Protein AF-A0A942P1L0-F1 (afdb_monomer_lite)

Structure (mmCIF, N/CA/C/O backbone):
data_AF-A0A942P1L0-F1
#
_entry.id   AF-A0A942P1L0-F1
#
loop_
_atom_site.group_PDB
_atom_site.id
_atom_site.type_symbol
_atom_site.label_atom_id
_atom_site.label_alt_id
_atom_site.label_comp_id
_atom_site.label_asym_id
_atom_site.label_entity_id
_atom_site.label_seq_id
_atom_site.pdbx_PDB_ins_code
_atom_site.Cartn_x
_atom_site.Cartn_y
_atom_site.Cartn_z
_atom_site.occupancy
_atom_site.B_iso_or_equiv
_atom_site.auth_seq_id
_atom_site.auth_comp_id
_atom_site.auth_asym_id
_atom_site.auth_atom_id
_atom_site.pdbx_PDB_model_num
ATOM 1 N N . MET A 1 1 ? -51.090 23.637 68.486 1.00 40.22 1 MET A N 1
ATOM 2 C CA . MET A 1 1 ? -50.080 24.366 67.685 1.00 40.22 1 MET A CA 1
ATOM 3 C C . MET A 1 1 ? -49.869 23.589 66.393 1.00 40.22 1 MET A C 1
ATOM 5 O O . MET A 1 1 ? -49.631 22.392 66.473 1.00 40.22 1 MET A O 1
ATOM 9 N N . LYS A 1 2 ? -50.109 24.206 65.228 1.00 31.27 2 LYS A N 1
ATOM 10 C CA . LYS A 1 2 ? -50.107 23.536 63.912 1.00 31.27 2 LYS A CA 1
ATOM 11 C C . LYS A 1 2 ? -48.664 23.345 63.426 1.00 31.27 2 LYS A C 1
ATOM 13 O O . LYS A 1 2 ? -47.913 24.315 63.435 1.00 31.27 2 LYS A O 1
ATOM 18 N N . GLN A 1 3 ? -48.291 22.132 63.017 1.00 37.34 3 GLN A N 1
ATOM 19 C CA . GLN A 1 3 ? -46.991 21.868 62.393 1.00 37.34 3 GLN A CA 1
ATOM 20 C C . GLN A 1 3 ? -47.065 22.117 60.881 1.00 37.34 3 GLN A C 1
ATOM 22 O O . GLN A 1 3 ? -48.020 21.707 60.223 1.00 37.34 3 GLN A O 1
ATOM 27 N N . PHE A 1 4 ? -46.065 22.829 60.363 1.00 43.12 4 PHE A N 1
ATOM 28 C CA . PHE A 1 4 ? -45.861 23.145 58.951 1.00 43.12 4 PHE A CA 1
ATOM 29 C C . PHE A 1 4 ? -44.856 22.140 58.373 1.00 43.12 4 PHE A C 1
ATOM 31 O O . PHE A 1 4 ? -43.755 22.017 58.907 1.00 43.12 4 PHE A O 1
ATOM 38 N N . TYR A 1 5 ? -45.207 21.443 57.290 1.00 41.75 5 TYR A N 1
ATOM 39 C CA . TYR A 1 5 ? -44.272 20.586 56.556 1.00 41.75 5 TYR A CA 1
ATOM 40 C C . TYR A 1 5 ? -43.760 21.330 55.321 1.00 41.75 5 TYR A C 1
ATOM 42 O O . TYR A 1 5 ? -44.531 21.692 54.434 1.00 41.75 5 TYR A O 1
ATOM 50 N N . LEU A 1 6 ? -42.450 21.575 55.288 1.00 38.50 6 LEU A N 1
ATOM 51 C CA . LEU A 1 6 ? -41.734 22.145 54.152 1.00 38.50 6 LEU A CA 1
ATOM 52 C C . LEU A 1 6 ? -41.435 21.014 53.153 1.00 38.50 6 LEU A C 1
ATOM 54 O O . LEU A 1 6 ? -40.631 20.130 53.444 1.00 38.50 6 LEU A O 1
ATOM 58 N N . ILE A 1 7 ? -42.090 21.013 51.991 1.00 49.09 7 ILE A N 1
ATOM 59 C CA . ILE A 1 7 ? -41.762 20.093 50.893 1.00 49.09 7 ILE A CA 1
ATOM 60 C C . ILE A 1 7 ? -40.514 20.644 50.197 1.00 49.09 7 ILE A C 1
ATOM 62 O O . ILE A 1 7 ? -40.591 21.600 49.431 1.00 49.09 7 ILE A O 1
ATOM 66 N N . SER A 1 8 ? -39.355 20.057 50.492 1.00 45.50 8 SER A N 1
ATOM 67 C CA . SER A 1 8 ? -38.124 20.288 49.735 1.00 45.50 8 SER A CA 1
ATOM 68 C C . SER A 1 8 ? -38.138 19.398 48.492 1.00 45.50 8 SER A C 1
ATOM 70 O O . SER A 1 8 ? -37.938 18.187 48.581 1.00 45.50 8 SER A O 1
ATOM 72 N N . THR A 1 9 ? -38.418 19.972 47.323 1.00 52.31 9 THR A N 1
ATOM 73 C CA . THR A 1 9 ? -38.175 19.314 46.033 1.00 52.31 9 THR A CA 1
ATOM 74 C C . THR A 1 9 ? -36.673 19.270 45.771 1.00 52.31 9 THR A C 1
ATOM 76 O O . THR A 1 9 ? -36.067 20.273 45.396 1.00 52.31 9 THR A O 1
ATOM 79 N N . LEU A 1 10 ? -36.074 18.094 45.959 1.00 44.69 10 LEU A N 1
ATOM 80 C CA . LEU A 1 10 ? -34.713 17.791 45.532 1.00 44.69 10 LEU A CA 1
ATOM 81 C C . LEU A 1 10 ? -34.699 17.636 44.003 1.00 44.69 10 LEU A C 1
ATOM 83 O O . LEU A 1 10 ? -35.054 16.586 43.471 1.00 44.69 10 LEU A O 1
ATOM 87 N N . LEU A 1 11 ? -34.310 18.695 43.290 1.00 45.91 11 LEU A N 1
ATOM 88 C CA . LEU A 1 11 ? -34.009 18.626 41.861 1.00 45.91 11 LEU A CA 1
ATOM 89 C C . LEU A 1 11 ? -32.681 17.865 41.696 1.00 45.91 11 LEU A C 1
ATOM 91 O O . LEU A 1 11 ? -31.604 18.436 41.869 1.00 45.91 11 LEU A O 1
ATOM 95 N N . LEU A 1 12 ? -32.740 16.564 41.398 1.00 46.31 12 LEU A N 1
ATOM 96 C CA . LEU A 1 12 ? -31.563 15.807 40.966 1.00 46.31 12 LEU A CA 1
ATOM 97 C C . LEU A 1 12 ? -31.193 16.259 39.545 1.00 46.31 12 LEU A C 1
ATOM 99 O O . LEU A 1 12 ? -31.671 15.721 38.549 1.00 46.31 12 LEU A O 1
ATOM 103 N N . LEU A 1 13 ? -30.334 17.274 39.452 1.00 48.81 13 LEU A N 1
ATOM 104 C CA . LEU A 1 13 ? -29.552 17.539 38.250 1.00 48.81 13 LEU A CA 1
ATOM 105 C C . LEU A 1 13 ? -28.570 16.374 38.083 1.00 48.81 13 LEU A C 1
ATOM 107 O O . LEU A 1 13 ? -27.487 16.375 38.666 1.00 48.81 13 LEU A O 1
ATOM 111 N N . PHE A 1 14 ? -28.946 15.368 37.290 1.00 52.72 14 PHE A N 1
ATOM 112 C CA . PHE A 1 14 ? -27.967 14.481 36.671 1.00 52.72 14 PHE A CA 1
ATOM 113 C C . PHE A 1 14 ? -27.109 15.353 35.753 1.00 52.72 14 PHE A C 1
ATOM 115 O O . PHE A 1 14 ? -27.464 15.620 34.606 1.00 52.72 14 PHE A O 1
ATOM 122 N N . GLN A 1 15 ? -25.988 15.851 36.272 1.00 49.12 15 GLN A N 1
ATOM 123 C CA . GLN A 1 15 ? -24.914 16.312 35.412 1.00 49.12 15 GLN A CA 1
ATOM 124 C C . GLN A 1 15 ? -24.443 15.078 34.652 1.00 49.12 15 GLN A C 1
ATOM 126 O O . GLN A 1 15 ? -23.802 14.192 35.216 1.00 49.12 15 GLN A O 1
ATOM 131 N N . ILE A 1 16 ? -24.823 14.988 33.380 1.00 57.50 16 ILE A N 1
ATOM 132 C CA . ILE A 1 16 ? -24.162 14.100 32.436 1.00 57.50 16 ILE A CA 1
ATOM 133 C C . ILE A 1 16 ? -22.743 14.653 32.341 1.00 57.50 16 ILE A C 1
ATOM 135 O O . ILE A 1 16 ? -22.468 15.566 31.567 1.00 57.50 16 ILE A O 1
ATOM 139 N N . ILE A 1 17 ? -21.854 14.165 33.205 1.00 59.00 17 ILE A N 1
ATOM 140 C CA . ILE A 1 17 ? -20.424 14.391 33.071 1.00 59.00 17 ILE A CA 1
ATOM 141 C C . ILE A 1 17 ? -20.045 13.594 31.828 1.00 59.00 17 ILE A C 1
ATOM 143 O O . ILE A 1 17 ? -19.749 12.401 31.895 1.00 59.00 17 ILE A O 1
ATOM 147 N N . SER A 1 18 ? -20.141 14.229 30.662 1.00 58.16 18 SER A N 1
ATOM 148 C CA . SER A 1 18 ? -19.504 13.722 29.462 1.00 58.16 18 SER A CA 1
ATOM 149 C C . SER A 1 18 ? -18.009 13.750 29.750 1.00 58.16 18 SER A C 1
ATOM 151 O O . SER A 1 18 ? -17.373 14.800 29.656 1.00 58.16 18 SER A O 1
ATOM 153 N N . ASN A 1 19 ? -17.454 12.614 30.172 1.00 59.56 19 ASN A N 1
ATOM 154 C CA . ASN A 1 19 ? -16.015 12.417 30.203 1.00 59.56 19 ASN A CA 1
ATOM 155 C C . ASN A 1 19 ? -15.537 12.442 28.750 1.00 59.56 19 ASN A C 1
ATOM 157 O O . ASN A 1 19 ? -15.466 11.409 28.087 1.00 59.56 19 ASN A O 1
ATOM 161 N N . ALA A 1 20 ? -15.270 13.640 28.233 1.00 62.22 20 ALA A N 1
ATOM 162 C CA . ALA A 1 20 ? -14.542 13.820 26.994 1.00 62.22 20 ALA A CA 1
ATOM 163 C C . ALA A 1 20 ? -13.103 13.369 27.263 1.00 62.22 20 ALA A C 1
ATOM 165 O O . ALA A 1 20 ? -12.250 14.151 27.673 1.00 62.22 20 ALA A O 1
ATOM 166 N N . GLN A 1 21 ? -12.860 12.067 27.125 1.00 68.00 21 GLN A N 1
ATOM 167 C CA . GLN A 1 21 ? -11.515 11.527 27.180 1.00 68.00 21 GLN A CA 1
ATOM 168 C C . GLN A 1 21 ? -10.763 12.041 25.952 1.00 68.00 21 GLN A C 1
ATOM 170 O O . GLN A 1 21 ? -11.223 11.872 24.821 1.00 68.00 21 GLN A O 1
ATOM 175 N N . SER A 1 22 ? -9.615 12.683 26.171 1.00 78.38 22 SER A N 1
ATOM 176 C CA . SER A 1 22 ? -8.741 13.087 25.074 1.00 78.38 22 SER A CA 1
ATOM 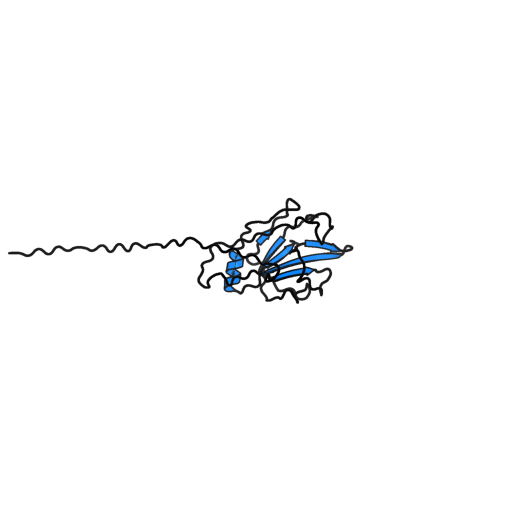177 C C . SER A 1 22 ? -8.380 11.861 24.228 1.00 78.38 22 SER A C 1
ATOM 179 O O . SER A 1 22 ? -8.055 10.813 24.798 1.00 78.38 22 SER A O 1
ATOM 181 N N . PRO A 1 23 ? -8.427 11.961 22.889 1.00 83.44 23 PRO A N 1
ATOM 182 C CA . PRO A 1 23 ? -8.077 10.842 22.032 1.00 83.44 23 PRO A CA 1
ATOM 183 C C . PRO A 1 23 ? -6.623 10.434 22.284 1.00 83.44 23 PRO A C 1
ATOM 185 O O . PRO A 1 23 ? -5.717 11.269 22.281 1.00 83.44 23 PRO A O 1
ATOM 188 N N . VAL A 1 24 ? -6.410 9.140 22.514 1.00 90.88 24 VAL A N 1
ATOM 189 C CA . VAL A 1 24 ? -5.070 8.558 22.601 1.00 90.88 24 VAL A CA 1
ATOM 190 C C . VAL A 1 24 ? -4.571 8.332 21.180 1.00 90.88 24 VAL A C 1
ATOM 192 O O . VAL A 1 24 ? -5.242 7.674 20.387 1.00 90.88 24 VAL A O 1
ATOM 195 N N . CYS A 1 25 ? -3.400 8.878 20.862 1.00 91.94 25 CYS A N 1
ATOM 196 C CA . CYS A 1 25 ? -2.724 8.632 19.595 1.00 91.94 25 CYS A CA 1
ATOM 197 C C . CYS A 1 25 ? -1.608 7.611 19.816 1.00 91.94 25 CYS A C 1
ATOM 199 O O . CYS A 1 25 ? -0.805 7.768 20.737 1.00 91.94 25 CYS A O 1
ATOM 201 N N . ILE A 1 26 ? -1.556 6.588 18.967 1.00 92.69 26 ILE A N 1
ATOM 202 C CA . ILE A 1 26 ? -0.424 5.666 18.896 1.00 92.69 26 ILE A CA 1
ATOM 203 C C . ILE A 1 26 ? 0.250 5.823 17.536 1.00 92.69 26 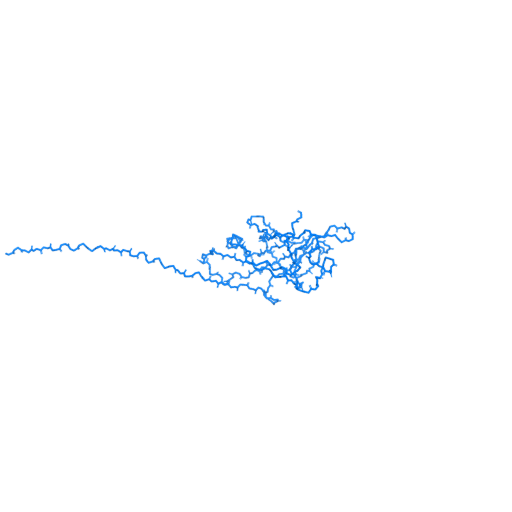ILE A C 1
ATOM 205 O O . ILE A 1 26 ? -0.425 5.999 16.522 1.00 92.69 26 ILE A O 1
ATOM 209 N N . THR A 1 27 ? 1.576 5.736 17.520 1.00 93.50 27 THR A N 1
ATOM 210 C CA . THR A 1 27 ? 2.355 5.696 16.282 1.00 93.50 27 THR A CA 1
ATOM 211 C C . THR A 1 27 ? 2.827 4.271 16.066 1.00 93.50 27 THR A C 1
ATOM 213 O O . THR A 1 27 ? 3.495 3.704 16.927 1.00 93.50 27 THR A O 1
ATOM 216 N N . LEU A 1 28 ? 2.475 3.706 14.915 1.00 92.19 28 LEU A N 1
ATOM 217 C CA . LEU A 1 28 ? 2.929 2.392 14.481 1.00 92.19 28 LEU A CA 1
ATOM 218 C C . LEU A 1 28 ? 3.941 2.590 13.358 1.00 92.19 28 LEU A C 1
ATOM 220 O O . LEU A 1 28 ? 3.619 3.189 12.334 1.00 92.19 28 LEU A O 1
ATOM 224 N N . GLN A 1 29 ? 5.152 2.088 13.558 1.00 88.94 29 GLN A N 1
ATOM 225 C CA . GLN A 1 29 ? 6.213 2.120 12.564 1.00 88.94 29 GLN A CA 1
ATOM 226 C C . GLN A 1 29 ? 6.797 0.710 12.466 1.00 88.94 29 GLN A C 1
ATOM 228 O O . GLN A 1 29 ? 7.499 0.300 13.389 1.00 88.94 29 GLN A O 1
ATOM 233 N N . PRO A 1 30 ? 6.479 -0.046 11.400 1.00 81.75 30 PRO A N 1
ATOM 234 C CA . PRO A 1 30 ? 7.171 -1.287 11.095 1.00 81.75 30 PRO A CA 1
ATOM 235 C C . PRO A 1 30 ? 8.671 -0.998 11.030 1.00 81.75 30 PRO A C 1
ATOM 237 O O . PRO A 1 30 ? 9.091 -0.049 10.366 1.00 81.75 30 PRO A O 1
ATOM 240 N N . ASP A 1 31 ? 9.464 -1.763 11.768 1.00 77.38 31 ASP A N 1
ATOM 241 C CA . ASP A 1 31 ? 10.916 -1.734 11.638 1.00 77.38 31 ASP A CA 1
ATOM 242 C C . ASP A 1 31 ? 11.376 -2.863 10.709 1.00 77.38 31 ASP A C 1
ATOM 244 O O . ASP A 1 31 ? 10.622 -3.788 10.419 1.00 77.38 31 ASP A O 1
ATOM 248 N N . GLY A 1 32 ? 12.623 -2.810 10.244 1.00 70.25 32 GLY A N 1
ATOM 249 C CA . GLY A 1 32 ? 13.156 -3.842 9.346 1.00 70.25 32 GLY A CA 1
ATOM 250 C C . GLY A 1 32 ? 13.346 -5.223 9.992 1.00 70.25 32 GLY A C 1
ATOM 251 O O . GLY A 1 32 ? 13.813 -6.132 9.318 1.00 70.25 32 GLY A O 1
ATOM 252 N N . ALA A 1 33 ? 13.054 -5.393 11.289 1.00 70.06 33 ALA A N 1
ATOM 253 C CA . ALA A 1 33 ? 13.226 -6.661 12.004 1.00 70.06 33 ALA A CA 1
ATOM 254 C C . ALA A 1 33 ? 11.897 -7.388 12.265 1.00 70.06 33 ALA A C 1
ATOM 256 O O . ALA A 1 33 ? 11.853 -8.616 12.298 1.00 70.06 33 ALA A O 1
ATOM 257 N N . THR A 1 34 ? 10.825 -6.634 12.490 1.00 71.94 34 THR A N 1
ATOM 258 C CA . THR A 1 34 ? 9.498 -7.123 12.890 1.00 71.94 34 THR A CA 1
ATOM 259 C C . THR A 1 34 ? 8.388 -6.647 11.956 1.00 71.94 34 THR A C 1
ATOM 261 O O . THR A 1 34 ? 7.255 -7.129 12.052 1.00 71.94 34 THR A O 1
ATOM 264 N N . GLY A 1 35 ? 8.706 -5.727 11.044 1.00 80.62 35 GLY A N 1
ATOM 265 C CA . GLY A 1 35 ? 7.824 -5.285 9.981 1.00 80.62 35 GLY A CA 1
ATOM 266 C C . GLY A 1 35 ? 7.415 -6.434 9.068 1.00 80.62 35 GLY A C 1
ATOM 267 O O . GLY A 1 35 ? 8.174 -7.363 8.803 1.00 80.62 35 GLY A O 1
ATOM 268 N N . GLN A 1 36 ? 6.158 -6.393 8.633 1.00 92.62 36 GLN A N 1
ATOM 269 C CA . GLN A 1 36 ? 5.631 -7.308 7.630 1.00 92.62 36 GLN A CA 1
ATOM 270 C C . GLN A 1 36 ? 5.427 -6.509 6.355 1.00 92.62 36 GLN A C 1
ATOM 272 O O . GLN A 1 36 ? 4.363 -5.921 6.153 1.00 92.62 36 GLN A O 1
ATOM 277 N N . ASP A 1 37 ? 6.449 -6.479 5.514 1.00 95.31 37 ASP A N 1
ATOM 278 C CA . ASP A 1 37 ? 6.420 -5.877 4.190 1.00 95.31 37 ASP A CA 1
ATOM 279 C C . ASP A 1 37 ? 7.054 -6.807 3.150 1.00 95.31 37 ASP A C 1
ATOM 281 O O . ASP A 1 37 ? 7.715 -7.787 3.488 1.00 95.31 37 ASP A O 1
ATOM 285 N N . ALA A 1 38 ? 6.721 -6.582 1.884 1.00 96.00 38 ALA A N 1
ATOM 286 C CA . ALA A 1 38 ? 7.309 -7.280 0.749 1.00 96.00 38 ALA A CA 1
ATOM 287 C C . ALA A 1 38 ? 7.010 -6.519 -0.540 1.00 96.00 38 ALA A C 1
ATOM 289 O O . ALA A 1 38 ? 6.016 -5.795 -0.639 1.00 96.00 38 ALA A O 1
ATOM 290 N N . VAL A 1 39 ? 7.799 -6.779 -1.577 1.00 96.19 39 VAL A N 1
ATOM 291 C CA . VAL A 1 39 ? 7.472 -6.382 -2.948 1.00 96.19 39 VAL A CA 1
ATOM 292 C C . VAL A 1 39 ? 7.128 -7.614 -3.784 1.00 96.19 39 VAL A C 1
ATOM 294 O O . VAL A 1 39 ? 7.669 -8.703 -3.596 1.00 96.19 39 VAL A O 1
ATOM 297 N N . ILE A 1 40 ? 6.209 -7.456 -4.734 1.00 97.44 40 ILE A N 1
ATOM 298 C CA . ILE A 1 40 ? 5.928 -8.458 -5.766 1.00 97.44 40 ILE A CA 1
ATOM 299 C C . ILE A 1 40 ? 6.093 -7.840 -7.151 1.00 97.44 40 ILE A C 1
ATOM 301 O O . ILE A 1 40 ? 5.620 -6.734 -7.413 1.00 97.44 40 ILE A O 1
ATOM 305 N N . ALA A 1 41 ? 6.746 -8.572 -8.051 1.00 95.38 41 ALA A N 1
ATOM 306 C CA . ALA A 1 41 ? 7.135 -8.076 -9.367 1.00 95.38 41 ALA A CA 1
ATOM 307 C C . ALA A 1 41 ? 6.627 -8.992 -10.483 1.00 95.38 41 ALA A C 1
ATOM 309 O O . ALA A 1 41 ? 6.912 -10.190 -10.494 1.00 95.38 41 ALA A O 1
ATOM 310 N N . SER A 1 42 ? 5.925 -8.436 -11.469 1.00 95.25 42 SER A N 1
ATOM 311 C CA . SER A 1 42 ? 5.409 -9.229 -12.589 1.00 95.25 42 SER A CA 1
ATOM 312 C C . SER A 1 42 ? 6.500 -9.667 -13.569 1.00 95.25 42 SER A C 1
ATOM 314 O O . SER A 1 42 ? 6.306 -10.653 -14.274 1.00 95.25 42 SER A O 1
ATOM 316 N N . PHE A 1 43 ? 7.644 -8.968 -13.621 1.00 91.75 43 PHE A N 1
ATOM 317 C CA . PHE A 1 43 ? 8.785 -9.369 -14.455 1.00 91.75 43 PHE A CA 1
ATOM 318 C C . PHE A 1 43 ? 9.491 -10.630 -13.939 1.00 91.75 43 PHE A C 1
ATOM 320 O O . PHE A 1 43 ? 10.200 -11.286 -14.699 1.00 91.75 43 PHE A O 1
ATOM 327 N N . TYR A 1 44 ? 9.309 -10.977 -12.661 1.00 93.38 44 TYR A N 1
ATOM 328 C CA . TYR A 1 44 ? 9.826 -12.211 -12.078 1.00 93.38 44 TYR A CA 1
ATOM 329 C C . TYR A 1 44 ? 8.764 -12.846 -11.174 1.00 93.38 44 TYR A C 1
ATOM 331 O O . TYR A 1 44 ? 8.854 -12.784 -9.948 1.00 93.38 44 TYR A O 1
ATOM 339 N N . PRO A 1 45 ? 7.717 -13.447 -11.765 1.00 95.62 45 PRO A N 1
ATOM 340 C CA . PRO A 1 45 ? 6.461 -13.647 -11.058 1.00 95.62 45 PRO A CA 1
ATOM 341 C C . PRO A 1 45 ? 6.484 -14.753 -9.990 1.00 95.62 45 PRO A C 1
ATOM 343 O O . PRO A 1 45 ? 5.637 -14.764 -9.098 1.00 95.62 45 PRO A O 1
ATOM 346 N N . GLY A 1 46 ? 7.451 -15.673 -10.065 1.00 97.44 46 GLY A N 1
ATOM 347 C CA . GLY A 1 46 ? 7.741 -16.653 -9.010 1.00 97.44 46 GLY A CA 1
ATOM 348 C C . GLY A 1 46 ? 8.829 -16.206 -8.029 1.00 97.44 46 GLY A C 1
ATOM 349 O O . GLY A 1 46 ? 9.170 -16.962 -7.126 1.00 97.44 46 GLY A O 1
ATOM 350 N N . GLY A 1 47 ? 9.399 -15.013 -8.219 1.00 96.38 47 GLY A N 1
ATOM 351 C CA . GLY A 1 47 ? 10.389 -14.435 -7.324 1.00 96.38 47 GLY A CA 1
ATOM 352 C C . GLY A 1 47 ? 9.761 -13.929 -6.037 1.00 96.38 47 GLY A C 1
ATOM 353 O O . GLY A 1 47 ? 8.709 -13.287 -6.059 1.00 96.38 47 GLY A O 1
ATOM 354 N N . ASN A 1 48 ? 10.432 -14.205 -4.925 1.00 96.50 48 ASN A N 1
ATOM 355 C CA . ASN A 1 48 ? 10.132 -13.611 -3.635 1.00 96.50 48 ASN A CA 1
ATOM 356 C C . ASN A 1 48 ? 11.073 -12.423 -3.400 1.00 96.50 48 ASN A C 1
ATOM 358 O O . ASN A 1 48 ? 12.283 -12.552 -3.580 1.00 96.50 48 ASN A O 1
ATOM 362 N N . PHE A 1 49 ? 10.505 -11.285 -3.006 1.00 94.75 49 PHE A N 1
ATOM 363 C CA . PHE A 1 49 ? 11.243 -10.065 -2.676 1.00 94.75 49 PHE A CA 1
ATOM 364 C C . PHE A 1 49 ? 10.843 -9.573 -1.276 1.00 94.75 49 PHE A C 1
ATOM 366 O O . PHE A 1 49 ? 10.566 -8.391 -1.081 1.00 94.75 49 PHE A O 1
ATOM 373 N N . GLY A 1 50 ? 10.756 -10.499 -0.313 1.00 91.44 50 GLY A N 1
ATOM 374 C CA . GLY A 1 50 ? 10.442 -10.181 1.085 1.00 91.44 50 GLY A CA 1
ATOM 375 C C . GLY A 1 50 ? 11.521 -9.355 1.788 1.00 91.44 50 GLY A C 1
ATOM 376 O O . GLY A 1 50 ? 11.203 -8.609 2.698 1.00 91.44 50 GLY A O 1
ATOM 377 N N . ASP A 1 51 ? 12.770 -9.444 1.322 1.00 90.06 51 ASP A N 1
ATOM 378 C CA . ASP A 1 51 ? 13.912 -8.695 1.867 1.00 90.06 51 ASP A CA 1
ATOM 379 C C . ASP A 1 51 ? 14.227 -7.414 1.058 1.00 90.06 51 ASP A C 1
ATOM 381 O O . ASP A 1 51 ? 15.322 -6.856 1.162 1.00 90.06 51 ASP A O 1
ATOM 385 N N . TYR A 1 52 ? 13.318 -6.974 0.177 1.00 90.00 52 TYR A N 1
ATOM 386 C CA . TYR A 1 52 ? 13.532 -5.770 -0.632 1.00 90.00 52 TYR A CA 1
ATOM 387 C C . TYR A 1 52 ? 13.456 -4.521 0.247 1.00 90.00 52 TYR A C 1
ATOM 389 O O . TYR A 1 52 ? 12.556 -4.380 1.063 1.00 90.00 52 TYR A O 1
ATOM 397 N N . THR A 1 53 ? 14.401 -3.598 0.085 1.00 88.38 53 THR A N 1
ATOM 398 C CA . THR A 1 53 ? 14.576 -2.473 1.020 1.00 88.38 53 THR A CA 1
ATOM 399 C C . THR A 1 53 ? 13.672 -1.271 0.739 1.00 88.38 53 THR A C 1
ATOM 401 O O . THR A 1 53 ? 13.761 -0.267 1.444 1.00 88.38 53 THR A O 1
ATOM 404 N N . GLU A 1 54 ? 12.847 -1.336 -0.306 1.00 88.69 54 GLU A N 1
ATOM 405 C CA . GLU A 1 54 ? 11.969 -0.253 -0.759 1.00 88.69 54 GLU A CA 1
ATOM 406 C C . GLU A 1 54 ? 10.530 -0.765 -0.894 1.00 88.69 54 GLU A C 1
ATOM 408 O O . GLU A 1 54 ? 10.297 -1.903 -1.302 1.00 88.69 54 GLU A O 1
ATOM 413 N N . LEU A 1 55 ? 9.548 0.079 -0.569 1.00 90.38 55 LEU A N 1
ATOM 414 C CA . LEU A 1 55 ? 8.142 -0.208 -0.842 1.00 90.38 55 LEU A CA 1
ATOM 415 C C . LEU A 1 55 ? 7.738 0.493 -2.139 1.00 90.38 55 LEU A C 1
ATOM 417 O O . LEU A 1 55 ? 7.623 1.718 -2.165 1.00 90.38 55 LEU A O 1
ATOM 421 N N . ASP A 1 56 ? 7.461 -0.287 -3.181 1.00 89.94 56 ASP A N 1
ATOM 422 C CA . ASP A 1 56 ? 7.276 0.253 -4.527 1.00 89.94 56 ASP A CA 1
ATOM 423 C C . ASP A 1 56 ? 5.889 0.040 -5.114 1.00 89.94 56 ASP A C 1
ATOM 425 O O . ASP A 1 56 ? 5.221 -0.970 -4.899 1.00 89.94 56 ASP A O 1
ATOM 429 N N . ALA A 1 57 ? 5.496 0.982 -5.962 1.00 92.94 57 ALA A N 1
ATOM 430 C CA . ALA A 1 57 ? 4.364 0.837 -6.853 1.00 92.94 57 ALA A CA 1
ATOM 431 C C . ALA A 1 57 ? 4.675 1.506 -8.185 1.00 92.94 57 ALA A C 1
ATOM 433 O O . ALA A 1 57 ? 4.694 2.731 -8.283 1.00 92.94 57 ALA A O 1
ATOM 434 N N . HIS A 1 58 ? 4.886 0.699 -9.221 1.00 88.81 58 HIS A N 1
ATOM 435 C CA . HIS A 1 58 ? 5.103 1.222 -10.563 1.00 88.81 58 HIS A CA 1
ATOM 436 C C . HIS A 1 58 ? 4.468 0.340 -11.632 1.00 88.81 58 HIS A C 1
ATOM 438 O O . HIS A 1 58 ? 4.291 -0.867 -11.446 1.00 88.81 58 HIS A O 1
ATOM 444 N N . ALA A 1 59 ? 4.195 0.974 -12.769 1.00 89.88 59 ALA A N 1
ATOM 445 C CA . ALA A 1 59 ? 3.922 0.342 -14.046 1.00 89.88 59 ALA A CA 1
ATOM 446 C C . ALA A 1 59 ? 5.003 0.794 -15.037 1.00 89.88 59 ALA A C 1
ATOM 448 O O . ALA A 1 59 ? 5.279 1.985 -15.174 1.00 89.88 59 ALA A O 1
ATOM 449 N N . TRP A 1 60 ? 5.661 -0.160 -15.686 1.00 88.94 60 TRP A N 1
ATOM 450 C CA . TRP A 1 60 ? 6.832 0.059 -16.530 1.00 88.94 60 TRP A CA 1
ATOM 451 C C . TRP A 1 60 ? 6.821 -0.866 -17.750 1.00 88.94 60 TRP A C 1
ATOM 453 O O . TRP A 1 60 ? 5.927 -1.694 -17.924 1.00 88.94 60 TRP A O 1
ATOM 463 N N . THR A 1 61 ? 7.851 -0.765 -18.589 1.00 87.44 61 THR A N 1
ATOM 464 C CA . THR A 1 61 ? 8.141 -1.744 -19.641 1.00 87.44 61 THR A CA 1
ATOM 465 C C . THR A 1 61 ? 9.566 -2.276 -19.525 1.00 87.44 61 THR A C 1
ATOM 467 O O . THR A 1 61 ? 10.519 -1.502 -19.586 1.00 87.44 61 THR A O 1
ATOM 470 N N . SER A 1 62 ? 9.735 -3.595 -19.430 1.00 82.06 62 SER A N 1
ATOM 471 C CA . SER A 1 62 ? 11.042 -4.262 -19.477 1.00 82.06 62 SER A CA 1
ATOM 472 C C . SER A 1 62 ? 11.242 -4.903 -20.849 1.00 82.06 62 SER A C 1
ATOM 474 O O . SER A 1 62 ? 10.497 -5.802 -21.243 1.00 82.06 62 SER A O 1
ATOM 476 N N . GLY A 1 63 ? 12.191 -4.381 -21.634 1.00 82.31 63 GLY A N 1
ATOM 477 C CA . GLY A 1 63 ? 12.408 -4.833 -23.016 1.00 82.31 63 GLY A CA 1
ATOM 478 C C . GLY A 1 63 ? 11.163 -4.702 -23.906 1.00 82.31 63 GLY A C 1
ATOM 479 O O . GLY A 1 63 ? 10.938 -5.544 -24.769 1.00 82.31 63 GLY A O 1
ATOM 480 N N . GLY A 1 64 ? 10.321 -3.692 -23.652 1.00 86.25 64 GLY A N 1
ATOM 481 C CA . GLY A 1 64 ? 9.052 -3.464 -24.356 1.00 86.25 64 GLY A CA 1
ATOM 482 C C . GLY A 1 64 ? 7.845 -4.237 -23.808 1.00 86.25 64 GLY A C 1
ATOM 483 O O . GLY A 1 64 ? 6.728 -3.982 -24.246 1.00 86.25 64 GLY A O 1
ATOM 484 N N . ASN A 1 65 ? 8.029 -5.132 -22.832 1.00 88.38 65 ASN A N 1
ATOM 485 C CA . ASN A 1 65 ? 6.927 -5.872 -22.211 1.00 88.38 65 ASN A CA 1
ATOM 486 C C . ASN A 1 65 ? 6.433 -5.159 -20.945 1.00 88.38 65 ASN A C 1
ATOM 488 O O . ASN A 1 65 ? 7.272 -4.805 -20.112 1.00 88.38 65 ASN A O 1
ATOM 492 N N . PRO A 1 66 ? 5.112 -4.977 -20.757 1.00 90.31 66 PRO A N 1
ATOM 493 C CA . PRO A 1 66 ? 4.563 -4.392 -19.539 1.00 90.31 66 PRO A CA 1
ATOM 494 C C . PRO A 1 66 ? 5.015 -5.135 -18.282 1.00 90.31 66 PRO A C 1
ATOM 496 O O . PRO A 1 66 ? 5.026 -6.366 -18.236 1.00 90.31 66 PRO A O 1
ATOM 499 N N . SER A 1 67 ? 5.373 -4.375 -17.254 1.00 91.56 67 SER A N 1
ATOM 500 C CA . SER A 1 67 ? 5.818 -4.897 -15.973 1.00 91.56 67 SER A CA 1
ATOM 501 C C . SER A 1 67 ? 5.335 -4.024 -14.827 1.00 91.56 67 SER A C 1
ATOM 503 O O . SER A 1 67 ? 5.448 -2.807 -14.889 1.00 91.56 67 SER A O 1
ATOM 505 N N . ASN A 1 68 ? 4.876 -4.656 -13.754 1.00 93.56 68 ASN A N 1
ATOM 506 C CA . ASN A 1 68 ? 4.345 -3.996 -12.575 1.00 93.56 68 ASN A CA 1
ATOM 507 C C . ASN A 1 68 ? 5.089 -4.446 -11.317 1.00 93.56 68 ASN A C 1
ATOM 509 O O . ASN A 1 68 ? 5.370 -5.637 -11.154 1.00 93.56 68 ASN A O 1
ATOM 513 N N . LEU A 1 69 ? 5.316 -3.502 -10.405 1.00 94.38 69 LEU A N 1
ATOM 514 C CA . LEU A 1 69 ? 5.697 -3.758 -9.017 1.00 94.38 69 LEU A CA 1
ATOM 515 C C . LEU A 1 69 ? 4.586 -3.300 -8.080 1.00 94.38 69 LEU A C 1
ATOM 517 O O . LEU A 1 69 ? 3.920 -2.293 -8.336 1.00 94.38 69 LEU A O 1
ATOM 521 N N . ARG A 1 70 ? 4.381 -4.054 -7.000 1.00 97.12 70 ARG A N 1
ATOM 522 C CA . ARG A 1 70 ? 3.419 -3.727 -5.942 1.00 97.12 70 ARG A CA 1
ATOM 523 C C . ARG A 1 70 ? 4.059 -3.958 -4.584 1.00 97.12 70 ARG A C 1
ATOM 525 O O . ARG A 1 70 ? 4.710 -4.983 -4.385 1.00 97.12 70 ARG A O 1
ATOM 532 N N . GLY A 1 71 ? 3.813 -3.038 -3.666 1.00 97.38 71 GLY A N 1
ATOM 533 C CA . GLY A 1 71 ? 4.285 -3.093 -2.294 1.00 97.38 71 GLY A CA 1
ATOM 534 C C . GLY A 1 71 ? 3.192 -3.629 -1.386 1.00 97.38 71 GLY A C 1
ATOM 535 O O . GLY A 1 71 ? 2.032 -3.240 -1.511 1.00 97.38 71 GLY A O 1
ATOM 536 N N . LEU A 1 72 ? 3.544 -4.523 -0.475 1.00 98.31 72 LEU A N 1
ATOM 537 C CA . LEU A 1 72 ? 2.676 -5.028 0.578 1.00 98.31 72 LEU A CA 1
ATOM 538 C C . LEU A 1 72 ? 3.245 -4.561 1.911 1.00 98.31 72 LEU A C 1
ATOM 540 O O . LEU A 1 72 ? 4.450 -4.635 2.116 1.00 98.31 72 LEU A O 1
ATOM 544 N N . ILE A 1 73 ? 2.391 -4.086 2.814 1.00 97.25 73 ILE A N 1
ATOM 545 C CA . ILE A 1 73 ? 2.813 -3.655 4.150 1.00 97.25 73 ILE A CA 1
ATOM 546 C C . ILE A 1 73 ? 1.703 -3.877 5.170 1.00 97.25 73 ILE A C 1
ATOM 548 O O . ILE A 1 73 ? 0.545 -3.531 4.937 1.00 97.25 73 ILE A O 1
ATOM 552 N N . LYS A 1 74 ? 2.039 -4.424 6.334 1.00 96.06 74 LYS A N 1
ATOM 553 C CA . LYS A 1 74 ? 1.103 -4.694 7.424 1.00 96.06 74 LYS A CA 1
ATOM 554 C C . LYS A 1 74 ? 1.626 -4.115 8.731 1.00 96.06 74 LYS A C 1
ATOM 556 O O . LYS A 1 74 ? 2.757 -4.351 9.141 1.00 96.06 74 LYS A O 1
ATOM 561 N N . PHE A 1 75 ? 0.751 -3.368 9.394 1.00 94.81 75 PHE A N 1
ATOM 562 C CA . PHE A 1 75 ? 0.998 -2.775 10.703 1.00 94.81 75 PHE A CA 1
ATOM 563 C C . PHE A 1 75 ? 0.417 -3.680 11.785 1.00 94.81 75 PHE A C 1
ATOM 565 O O . PHE A 1 75 ? -0.699 -4.184 11.627 1.00 94.81 75 PHE A O 1
ATOM 572 N N . ASP A 1 76 ? 1.135 -3.858 12.893 1.00 92.81 76 ASP A N 1
ATOM 573 C CA . ASP A 1 76 ? 0.573 -4.532 14.059 1.00 92.81 76 ASP A CA 1
ATOM 574 C C . ASP A 1 76 ? -0.407 -3.604 14.793 1.00 92.81 76 ASP A C 1
ATOM 576 O O . ASP A 1 76 ? -0.028 -2.576 15.351 1.00 92.81 76 ASP A O 1
ATOM 580 N N . LEU A 1 77 ? -1.689 -3.976 14.789 1.00 92.00 77 LEU A N 1
ATOM 581 C CA . LEU A 1 77 ? -2.761 -3.234 15.455 1.00 92.00 77 LEU A CA 1
ATOM 582 C C . LEU A 1 77 ? -3.051 -3.757 16.874 1.00 92.00 77 LEU A C 1
ATOM 584 O O . LEU A 1 77 ? -4.014 -3.302 17.494 1.00 92.00 77 LEU A O 1
ATOM 588 N N . SER A 1 78 ? -2.262 -4.707 17.391 1.00 90.44 78 SER A N 1
ATOM 589 C CA . SER A 1 78 ? -2.458 -5.326 18.712 1.00 90.44 78 SER A CA 1
ATOM 590 C C . SER A 1 78 ? -2.391 -4.321 19.869 1.00 90.44 78 SER A C 1
ATOM 592 O O . SER A 1 78 ? -3.067 -4.497 20.883 1.00 90.44 78 SER A O 1
ATOM 594 N N . GLY A 1 79 ? -1.657 -3.217 19.687 1.00 89.62 79 GLY A N 1
ATOM 595 C CA . GLY A 1 79 ? -1.592 -2.103 20.635 1.00 89.62 79 GLY A CA 1
ATOM 596 C C . GLY A 1 79 ? -2.877 -1.269 20.739 1.00 89.62 79 GLY A C 1
ATOM 597 O O . GLY A 1 79 ? -2.977 -0.426 21.629 1.00 89.62 79 GLY A O 1
ATOM 598 N N . ILE A 1 80 ? -3.867 -1.481 19.861 1.00 91.44 80 ILE A N 1
ATOM 599 C CA . ILE A 1 80 ? -5.167 -0.796 19.902 1.00 91.44 80 ILE A CA 1
ATOM 600 C C . ILE A 1 80 ? -6.167 -1.651 20.699 1.00 91.44 80 ILE A C 1
ATOM 602 O O . ILE A 1 80 ? -6.562 -2.720 20.209 1.00 91.44 80 ILE A O 1
ATOM 606 N N . PRO A 1 81 ? -6.665 -1.180 21.864 1.00 92.12 81 PRO A N 1
ATOM 607 C CA . PRO A 1 81 ? -7.634 -1.921 22.671 1.00 92.12 81 PRO A CA 1
ATOM 608 C C . PRO A 1 81 ? -8.839 -2.398 21.857 1.00 92.12 81 PRO A C 1
ATOM 610 O O . PRO A 1 81 ? -9.313 -1.703 20.955 1.00 92.12 81 PRO A O 1
ATOM 613 N N . SER A 1 82 ? -9.371 -3.581 22.166 1.00 90.25 82 SER A N 1
ATOM 614 C CA . SER A 1 82 ? -10.493 -4.176 21.420 1.00 90.25 82 SER A CA 1
ATOM 615 C C . SER A 1 82 ? -11.754 -3.295 21.425 1.00 90.25 82 SER A C 1
ATOM 617 O O . SER A 1 82 ? -12.467 -3.240 20.426 1.00 90.25 82 SER A O 1
ATOM 619 N N . ASN A 1 83 ? -11.977 -2.545 22.507 1.00 90.25 83 ASN A N 1
ATOM 620 C CA . ASN A 1 83 ? -13.088 -1.609 22.692 1.00 90.25 83 ASN A CA 1
ATOM 621 C C . ASN A 1 83 ? -12.766 -0.153 22.299 1.00 90.25 83 ASN A C 1
ATOM 623 O O . ASN A 1 83 ? -13.588 0.730 22.546 1.00 90.25 83 ASN A O 1
ATOM 627 N N . ALA A 1 84 ? -11.584 0.125 21.738 1.00 93.06 84 ALA A N 1
ATOM 628 C CA . ALA A 1 84 ? -11.231 1.475 21.315 1.00 93.06 84 ALA A CA 1
ATOM 629 C C . ALA A 1 84 ? -12.118 1.933 20.148 1.00 93.06 84 ALA A C 1
ATOM 631 O O . ALA A 1 84 ? -12.293 1.216 19.161 1.00 93.06 84 ALA A O 1
ATOM 632 N N . VAL A 1 85 ? -12.631 3.159 20.245 1.00 93.25 85 VAL A N 1
ATOM 633 C CA . VAL A 1 85 ? -13.301 3.839 19.134 1.00 93.25 85 VAL A CA 1
ATOM 634 C C . VAL A 1 85 ? -12.234 4.544 18.304 1.00 93.25 85 VAL A C 1
ATOM 636 O O . VAL A 1 85 ? -11.629 5.514 18.760 1.00 93.25 85 VAL A O 1
ATOM 639 N N . ILE A 1 86 ? -11.990 4.051 17.091 1.00 94.62 86 ILE A N 1
ATOM 640 C CA . ILE A 1 86 ? -11.036 4.665 16.162 1.00 94.62 86 ILE A CA 1
ATOM 641 C C . ILE A 1 86 ? -11.722 5.855 15.495 1.00 94.62 86 ILE A C 1
ATOM 643 O O . ILE A 1 86 ? -12.637 5.683 14.695 1.00 94.62 86 ILE A O 1
ATOM 647 N N . THR A 1 87 ? -11.287 7.063 15.842 1.00 95.44 87 THR A N 1
ATOM 648 C CA . THR A 1 87 ? -11.829 8.317 15.292 1.00 95.44 87 THR A CA 1
ATOM 649 C C . THR A 1 87 ? -11.007 8.867 14.129 1.00 95.44 87 THR A C 1
ATOM 651 O O . THR A 1 87 ? -11.503 9.695 13.372 1.00 95.44 87 THR A O 1
ATOM 654 N N . SER A 1 88 ? -9.752 8.435 13.996 1.00 97.00 88 SER A N 1
ATOM 655 C CA . SER A 1 88 ? -8.826 8.849 12.943 1.00 97.00 88 SER A CA 1
ATOM 656 C C . SER A 1 88 ? -7.708 7.818 12.825 1.00 97.00 88 SER A C 1
ATOM 658 O O . SER A 1 88 ? -7.181 7.361 13.841 1.00 97.00 88 SER A O 1
ATOM 660 N N . ALA A 1 89 ? -7.321 7.483 11.599 1.00 97.69 89 ALA A N 1
ATOM 661 C CA . ALA A 1 89 ? -6.093 6.761 11.308 1.00 97.69 89 ALA A CA 1
ATOM 662 C C . ALA A 1 89 ? -5.434 7.349 10.061 1.00 97.69 89 ALA A C 1
ATOM 664 O O . ALA A 1 89 ? -6.091 7.594 9.050 1.00 97.69 89 ALA A O 1
ATOM 665 N N . LYS A 1 90 ? -4.123 7.577 10.141 1.00 98.12 90 LYS A N 1
ATOM 666 C CA . LYS A 1 90 ? -3.348 8.187 9.063 1.00 98.12 90 LYS A CA 1
ATOM 667 C C . LYS A 1 90 ? -2.091 7.383 8.797 1.00 98.12 90 LYS A C 1
ATOM 669 O O . LYS A 1 90 ? -1.436 6.951 9.741 1.00 98.12 90 LYS A O 1
ATOM 674 N N . ILE A 1 91 ? -1.746 7.236 7.525 1.00 97.19 91 ILE A N 1
ATOM 675 C CA . ILE A 1 91 ? -0.476 6.657 7.089 1.00 97.19 91 ILE A CA 1
ATOM 676 C C . ILE A 1 91 ? 0.387 7.745 6.449 1.00 97.19 91 ILE A C 1
ATOM 678 O O . ILE A 1 91 ? -0.116 8.653 5.783 1.00 97.19 91 ILE A O 1
ATOM 682 N N . SER A 1 92 ? 1.693 7.658 6.670 1.00 97.06 92 SER A N 1
ATOM 683 C CA . SER A 1 92 ? 2.683 8.492 5.996 1.00 97.06 92 SER A CA 1
ATOM 684 C C . SER A 1 92 ? 3.684 7.582 5.294 1.00 97.06 92 SER A C 1
ATOM 686 O O . SER A 1 92 ? 4.239 6.688 5.927 1.00 97.06 92 SER A O 1
ATOM 688 N N . LEU A 1 93 ? 3.902 7.814 4.002 1.00 95.12 93 LEU A N 1
ATOM 689 C CA . LEU A 1 93 ? 4.895 7.132 3.178 1.00 95.12 93 LEU A CA 1
ATOM 690 C C . LEU A 1 93 ? 6.001 8.127 2.830 1.00 95.12 93 LEU A C 1
ATOM 692 O O . LEU A 1 93 ? 5.719 9.263 2.435 1.00 95.12 93 LEU A O 1
ATOM 696 N N . TYR A 1 94 ? 7.251 7.708 2.992 1.00 94.06 94 TYR A N 1
ATOM 697 C CA . TYR A 1 94 ? 8.414 8.572 2.829 1.00 94.06 94 TYR A CA 1
ATOM 698 C C . TYR A 1 94 ? 9.223 8.139 1.614 1.00 94.06 94 TYR A C 1
ATOM 700 O O . TYR A 1 94 ? 9.448 6.947 1.419 1.00 94.06 94 TYR A O 1
ATOM 708 N N . ALA A 1 95 ? 9.640 9.107 0.801 1.00 92.00 95 ALA A N 1
ATOM 709 C CA . ALA A 1 95 ? 10.447 8.833 -0.376 1.00 92.00 95 ALA A CA 1
ATOM 710 C C . ALA A 1 95 ? 11.849 8.374 0.024 1.00 92.00 95 ALA A C 1
ATOM 712 O O . ALA A 1 95 ? 12.473 8.929 0.934 1.00 92.00 95 ALA A O 1
ATOM 713 N N . VAL A 1 96 ? 12.368 7.411 -0.729 1.00 88.00 96 VAL A N 1
ATOM 714 C CA . VAL A 1 96 ? 13.785 7.076 -0.700 1.00 88.00 96 VAL A CA 1
ATOM 715 C C . VAL A 1 96 ? 14.561 8.208 -1.377 1.00 88.00 96 VAL A C 1
ATOM 717 O O . VAL A 1 96 ? 14.218 8.651 -2.469 1.00 88.00 96 VAL A O 1
ATOM 720 N N . THR A 1 97 ? 15.596 8.720 -0.708 1.00 84.50 97 THR A N 1
ATOM 721 C CA . THR A 1 97 ? 16.400 9.854 -1.206 1.00 84.50 97 THR A CA 1
ATOM 722 C C . THR A 1 97 ? 17.662 9.423 -1.954 1.00 84.50 97 THR A C 1
ATOM 724 O O . THR A 1 97 ? 18.440 10.272 -2.389 1.00 84.50 97 THR A O 1
ATOM 727 N N . THR A 1 98 ? 17.909 8.118 -2.054 1.00 84.94 98 THR A N 1
ATOM 728 C CA . THR A 1 98 ? 18.988 7.527 -2.853 1.00 84.94 98 THR A CA 1
ATOM 729 C C . THR A 1 98 ? 18.513 7.220 -4.273 1.00 84.94 98 THR A C 1
ATOM 731 O O . THR A 1 98 ? 17.335 7.368 -4.586 1.00 84.94 98 THR A O 1
ATOM 734 N N . ALA A 1 99 ? 19.439 6.828 -5.154 1.00 83.38 99 ALA A N 1
ATOM 735 C CA . ALA A 1 99 ? 19.077 6.407 -6.506 1.00 83.38 99 ALA A CA 1
ATOM 736 C C . ALA A 1 99 ? 18.095 5.218 -6.452 1.00 83.38 99 ALA A C 1
ATOM 738 O O . ALA A 1 99 ? 18.318 4.319 -5.636 1.00 83.38 99 ALA A O 1
ATOM 739 N N . PRO A 1 100 ? 17.045 5.205 -7.294 1.00 83.88 100 PRO A N 1
ATOM 740 C CA . PRO A 1 100 ? 16.040 4.149 -7.264 1.00 83.88 100 PRO A CA 1
ATOM 741 C C . PRO A 1 100 ? 16.647 2.805 -7.676 1.00 83.88 100 PRO A C 1
ATOM 743 O O . PRO A 1 100 ? 17.486 2.741 -8.579 1.00 83.88 100 PRO A O 1
ATOM 746 N N . LEU A 1 101 ? 16.194 1.719 -7.045 1.00 85.38 101 LEU A N 1
ATOM 747 C CA . LEU A 1 101 ? 16.678 0.364 -7.334 1.00 85.38 101 LEU A CA 1
ATOM 748 C C . LEU A 1 101 ? 16.015 -0.273 -8.567 1.00 85.38 101 LEU A C 1
ATOM 750 O O . LEU A 1 101 ? 16.401 -1.366 -8.992 1.00 85.38 101 LEU A O 1
ATOM 754 N N . ASN A 1 102 ? 15.012 0.388 -9.144 1.00 83.25 102 ASN A N 1
ATO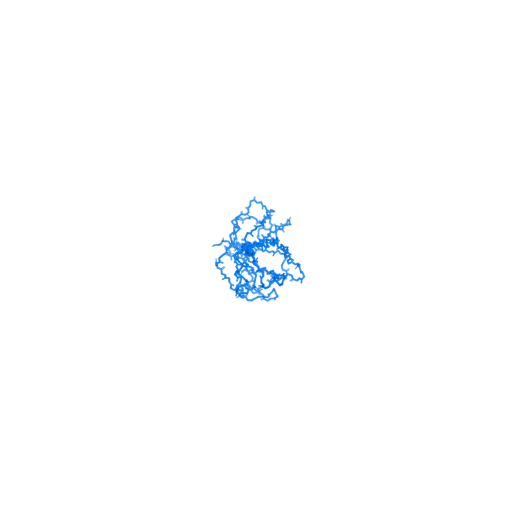M 755 C CA . ASN A 1 102 ? 14.259 -0.072 -10.306 1.00 83.25 102 ASN A CA 1
ATOM 756 C C . ASN A 1 102 ? 13.774 1.102 -11.183 1.00 83.25 102 ASN A C 1
ATOM 758 O O . ASN A 1 102 ? 14.124 2.262 -10.961 1.00 83.25 102 ASN A O 1
ATOM 762 N N . GLY A 1 103 ? 13.022 0.796 -12.246 1.00 83.44 103 GLY A N 1
ATOM 763 C CA . GLY A 1 103 ? 12.594 1.786 -13.237 1.00 83.44 103 GLY A CA 1
ATOM 764 C C . GLY A 1 103 ? 13.740 2.212 -14.158 1.00 83.44 103 GLY A C 1
ATOM 765 O O . GLY A 1 103 ? 14.449 1.366 -14.706 1.00 83.44 103 GLY A O 1
ATOM 766 N N . ASN A 1 104 ? 13.920 3.522 -14.353 1.00 84.44 104 ASN A N 1
ATOM 767 C CA . ASN A 1 104 ? 14.983 4.066 -15.207 1.00 84.44 104 ASN A CA 1
ATOM 768 C C . ASN A 1 104 ? 16.339 4.237 -14.489 1.00 84.44 104 ASN A C 1
ATOM 770 O O . ASN A 1 104 ? 17.299 4.652 -15.134 1.00 84.44 104 ASN A O 1
ATOM 774 N N . LEU A 1 105 ? 16.418 3.924 -13.187 1.00 85.56 105 LEU A N 1
ATOM 775 C CA . LEU A 1 105 ? 17.618 4.040 -12.341 1.00 85.56 105 LEU A CA 1
ATOM 776 C C . LEU A 1 105 ? 18.185 5.470 -12.202 1.00 85.56 105 LEU A C 1
ATOM 778 O O . LEU A 1 105 ? 19.305 5.648 -11.724 1.00 85.56 105 LEU A O 1
ATOM 782 N N . VAL A 1 106 ? 17.428 6.491 -12.614 1.00 84.69 106 VAL A N 1
ATOM 783 C CA . VAL A 1 106 ? 17.827 7.908 -12.587 1.00 84.69 106 VAL A CA 1
ATOM 784 C C . VAL A 1 106 ? 16.862 8.725 -11.736 1.00 84.69 106 VAL A C 1
ATOM 786 O O . VAL A 1 106 ? 17.300 9.493 -10.880 1.00 84.69 106 VAL A O 1
ATOM 789 N N . ASP A 1 107 ? 15.557 8.552 -11.944 1.00 80.88 107 ASP A N 1
ATOM 790 C CA . ASP A 1 107 ? 14.508 9.259 -11.221 1.00 80.88 107 ASP A CA 1
ATOM 791 C C . ASP A 1 107 ? 13.310 8.335 -10.910 1.00 80.88 107 ASP A C 1
ATOM 793 O O . ASP A 1 107 ? 12.908 7.524 -11.744 1.00 80.88 107 ASP A O 1
ATOM 797 N N . PRO A 1 108 ? 12.703 8.447 -9.713 1.00 81.69 108 PRO A N 1
ATOM 798 C CA . PRO A 1 108 ? 11.557 7.624 -9.314 1.00 81.69 108 PRO A CA 1
ATOM 799 C C . PRO A 1 108 ? 10.219 8.135 -9.888 1.00 81.69 108 PRO A C 1
ATOM 801 O O . PRO A 1 108 ? 9.148 7.764 -9.408 1.00 81.69 108 PRO A O 1
ATOM 804 N N . MET A 1 109 ? 10.252 9.051 -10.863 1.00 84.81 109 MET A N 1
ATOM 805 C CA . MET A 1 109 ? 9.087 9.827 -11.308 1.00 84.81 109 MET A CA 1
ATOM 806 C C . MET A 1 109 ? 8.847 9.791 -12.814 1.00 84.81 109 MET A C 1
ATOM 808 O O . MET A 1 109 ? 8.085 10.602 -13.346 1.00 84.81 109 MET A O 1
ATOM 812 N N . PHE A 1 110 ? 9.476 8.861 -13.520 1.00 82.44 110 PHE A N 1
ATOM 813 C CA . PHE A 1 110 ? 9.304 8.778 -14.954 1.00 82.44 110 PHE A CA 1
ATOM 814 C C . PHE A 1 110 ? 7.906 8.254 -15.311 1.00 82.44 110 PHE A C 1
ATOM 816 O O . PHE A 1 110 ? 7.586 7.086 -15.093 1.00 82.44 110 PHE A O 1
ATOM 823 N N . GLY A 1 111 ? 7.084 9.117 -15.911 1.00 82.50 111 GLY A N 1
ATOM 824 C CA . GLY A 1 111 ? 5.713 8.792 -16.312 1.00 82.50 111 GLY A CA 1
ATOM 825 C C . GLY A 1 111 ? 4.674 9.031 -15.211 1.00 82.50 111 GLY A C 1
ATOM 826 O O . GLY A 1 111 ? 4.930 9.691 -14.208 1.00 82.50 111 GLY A O 1
ATOM 827 N N . ALA A 1 112 ? 3.454 8.534 -15.428 1.00 86.06 112 ALA A N 1
ATOM 828 C CA . ALA A 1 112 ? 2.387 8.631 -14.437 1.00 86.06 112 ALA A CA 1
ATOM 829 C C . ALA A 1 112 ? 2.628 7.629 -13.298 1.00 86.06 112 ALA A C 1
ATOM 831 O O . ALA A 1 112 ? 2.750 6.433 -13.543 1.00 86.06 112 ALA A O 1
ATOM 832 N N . ASN A 1 113 ? 2.659 8.115 -12.057 1.00 90.94 113 ASN A N 1
ATOM 833 C CA . ASN A 1 113 ? 2.912 7.295 -10.866 1.00 90.94 113 ASN A CA 1
ATOM 834 C C . ASN A 1 113 ? 1.856 7.483 -9.763 1.00 90.94 113 ASN A C 1
ATOM 836 O O . ASN A 1 113 ? 2.134 7.263 -8.585 1.00 90.94 113 ASN A O 1
ATOM 840 N N . ALA A 1 114 ? 0.643 7.908 -10.135 1.00 95.25 114 ALA A N 1
ATOM 841 C CA . ALA A 1 114 ? -0.472 7.862 -9.196 1.00 95.25 114 ALA A CA 1
ATOM 842 C C . ALA A 1 114 ? -0.696 6.410 -8.750 1.00 95.25 114 ALA A C 1
ATOM 844 O O . ALA A 1 114 ? -0.506 5.476 -9.535 1.00 95.25 114 ALA A O 1
ATOM 845 N N . ALA A 1 115 ? -1.106 6.220 -7.501 1.00 97.19 115 ALA A N 1
ATOM 846 C CA . ALA A 1 115 ? -1.216 4.899 -6.901 1.00 97.19 115 ALA A CA 1
ATOM 847 C C . ALA A 1 115 ? -2.517 4.728 -6.114 1.00 97.19 115 ALA A C 1
ATOM 849 O O . ALA A 1 115 ? -3.143 5.692 -5.673 1.00 97.19 115 ALA A O 1
ATOM 850 N N . TYR A 1 116 ? -2.900 3.476 -5.902 1.00 98.19 116 TYR A N 1
ATOM 851 C CA . TYR A 1 116 ? -3.905 3.087 -4.930 1.00 98.19 116 TYR A CA 1
ATOM 852 C C . TYR A 1 116 ? -3.254 2.437 -3.721 1.00 98.19 116 TYR A C 1
ATOM 854 O O . TYR A 1 116 ? -2.354 1.608 -3.854 1.00 98.19 116 TYR A O 1
ATOM 862 N N . LEU A 1 117 ? -3.791 2.767 -2.551 1.00 98.44 117 LEU A N 1
ATOM 863 C CA . LEU A 1 117 ? -3.622 2.001 -1.331 1.00 98.44 117 LEU A CA 1
ATOM 864 C C . LEU A 1 117 ? -4.908 1.205 -1.090 1.00 98.44 117 LEU A C 1
ATOM 866 O O . LEU A 1 117 ? -5.970 1.773 -0.819 1.00 98.44 117 LEU A O 1
ATOM 870 N N . GLN A 1 118 ? -4.817 -0.114 -1.226 1.00 98.62 118 GLN A N 1
ATOM 871 C CA . GLN A 1 118 ? -5.937 -1.039 -1.069 1.00 98.62 118 GLN A CA 1
ATOM 872 C C . GLN A 1 118 ? -5.759 -1.900 0.171 1.00 98.62 118 GLN A C 1
ATOM 874 O O . GLN A 1 118 ? -4.641 -2.247 0.540 1.00 98.62 118 GLN A O 1
ATOM 879 N N . ARG A 1 119 ? -6.866 -2.309 0.792 1.00 98.50 119 ARG A N 1
ATOM 880 C CA . ARG A 1 119 ? -6.826 -3.306 1.864 1.00 98.50 119 ARG A CA 1
ATOM 881 C C . ARG A 1 119 ? -6.606 -4.698 1.281 1.00 98.50 119 ARG A C 1
ATOM 883 O O . ARG A 1 119 ? -7.310 -5.107 0.354 1.00 98.50 119 ARG A O 1
ATOM 890 N N . ILE A 1 120 ? -5.676 -5.434 1.877 1.00 98.75 120 ILE A N 1
ATOM 891 C CA . ILE A 1 120 ? -5.490 -6.862 1.638 1.00 98.75 120 ILE A CA 1
ATOM 892 C C . ILE A 1 120 ? -6.556 -7.639 2.427 1.00 98.75 120 ILE A C 1
ATOM 894 O O . ILE A 1 120 ? -6.924 -7.273 3.545 1.00 98.75 120 ILE A O 1
ATOM 898 N N . THR A 1 121 ? -7.096 -8.696 1.824 1.00 98.56 121 THR A N 1
ATOM 899 C CA . THR A 1 121 ? -8.241 -9.466 2.349 1.00 98.56 121 THR A CA 1
ATOM 900 C C . THR A 1 121 ? -7.919 -10.925 2.666 1.00 98.56 121 THR A C 1
ATOM 902 O O . THR A 1 121 ? -8.786 -11.640 3.163 1.00 98.56 121 THR A O 1
ATOM 905 N N . ALA A 1 122 ? -6.687 -11.359 2.406 1.00 98.19 122 ALA A N 1
ATOM 906 C CA . ALA A 1 122 ? -6.199 -12.702 2.686 1.00 98.19 122 ALA A CA 1
ATOM 907 C C . ALA A 1 122 ? -4.806 -12.640 3.320 1.00 98.19 122 ALA A C 1
ATOM 909 O O . ALA A 1 122 ? -4.066 -11.679 3.105 1.00 98.19 122 ALA A O 1
ATOM 910 N N . ASP A 1 123 ? -4.461 -13.666 4.094 1.00 97.50 123 ASP A N 1
ATOM 911 C CA . ASP A 1 123 ? -3.162 -13.735 4.754 1.00 97.50 123 ASP A CA 1
ATOM 912 C C . ASP A 1 123 ? -2.016 -13.912 3.752 1.00 97.50 123 ASP A C 1
ATOM 914 O O . ASP A 1 123 ? -2.196 -14.446 2.654 1.00 97.50 123 ASP A O 1
ATOM 918 N N . TRP A 1 124 ? -0.835 -13.443 4.139 1.00 98.06 124 TRP A N 1
ATOM 919 C CA . TRP A 1 124 ? 0.380 -13.531 3.340 1.00 98.06 124 TRP A CA 1
ATOM 920 C C . TRP A 1 124 ? 1.606 -13.479 4.247 1.00 98.06 124 TRP A C 1
ATOM 922 O O . TRP A 1 124 ? 1.554 -12.984 5.373 1.00 98.06 124 TRP A O 1
ATOM 932 N N . SER A 1 125 ? 2.725 -13.995 3.745 1.00 96.50 125 SER A N 1
ATOM 933 C CA . SER A 1 125 ? 3.995 -13.985 4.463 1.00 96.50 125 SER A CA 1
ATOM 934 C C . SER A 1 125 ? 5.094 -13.389 3.585 1.00 96.50 125 SER A C 1
ATOM 936 O O . SER A 1 125 ? 5.225 -13.823 2.433 1.00 96.50 125 SER A O 1
ATOM 938 N N . PRO A 1 126 ? 5.912 -12.455 4.113 1.00 95.31 126 PRO A N 1
ATOM 939 C CA . PRO A 1 126 ? 7.033 -11.867 3.385 1.00 95.31 126 PRO A CA 1
ATOM 940 C C . PRO A 1 126 ? 7.961 -12.893 2.735 1.00 95.31 126 PRO A C 1
ATOM 942 O O . PRO A 1 126 ? 8.407 -12.676 1.618 1.00 95.31 126 PRO A O 1
ATOM 945 N N . SER A 1 127 ? 8.185 -14.049 3.370 1.00 95.81 127 SER A N 1
ATOM 946 C CA . SER A 1 127 ? 9.122 -15.078 2.891 1.00 95.81 127 SER A CA 1
ATOM 947 C C . SER A 1 127 ? 8.578 -15.981 1.780 1.00 95.81 127 SER A C 1
ATOM 949 O O . SER A 1 127 ? 9.318 -16.794 1.229 1.00 95.81 127 SER A O 1
ATOM 951 N N . THR A 1 128 ? 7.283 -15.891 1.459 1.00 97.31 128 THR A N 1
ATOM 952 C CA . THR A 1 128 ? 6.640 -16.785 0.474 1.00 97.31 128 THR A CA 1
ATOM 953 C C . THR A 1 128 ? 5.776 -16.066 -0.552 1.00 97.31 128 THR A C 1
ATOM 955 O O . THR A 1 128 ? 5.395 -16.674 -1.554 1.00 97.31 128 THR A O 1
ATOM 958 N N . VAL A 1 129 ? 5.452 -14.790 -0.332 1.00 98.44 129 VAL A N 1
ATOM 959 C CA . VAL A 1 129 ? 4.638 -14.010 -1.264 1.00 98.44 129 VAL A CA 1
ATOM 960 C C . VAL A 1 129 ? 5.422 -13.690 -2.540 1.00 98.44 129 VAL A C 1
ATOM 962 O O . VAL A 1 129 ? 6.612 -13.389 -2.525 1.00 98.44 129 VAL A O 1
ATOM 965 N N . THR A 1 130 ? 4.745 -13.796 -3.669 1.00 98.38 130 THR A N 1
ATOM 966 C CA . THR A 1 130 ? 5.245 -13.613 -5.031 1.00 98.38 130 THR A CA 1
ATOM 967 C C . THR A 1 130 ? 4.119 -12.999 -5.860 1.00 98.38 130 THR A C 1
ATOM 969 O O . THR A 1 130 ? 2.969 -12.921 -5.420 1.00 98.38 130 THR A O 1
ATOM 972 N N . TRP A 1 131 ? 4.402 -12.602 -7.097 1.00 97.75 131 TRP A N 1
ATOM 973 C CA . TRP A 1 131 ? 3.348 -12.139 -8.001 1.00 97.75 131 TRP A CA 1
ATOM 974 C C . TRP A 1 131 ? 2.282 -13.217 -8.265 1.00 97.75 131 TRP A C 1
ATOM 976 O O . TRP A 1 131 ? 1.093 -12.903 -8.339 1.00 97.75 131 TRP A O 1
ATOM 986 N N . ASN A 1 132 ? 2.703 -14.482 -8.387 1.00 98.38 132 ASN A N 1
ATOM 987 C CA . ASN A 1 132 ? 1.835 -15.617 -8.712 1.00 98.38 132 ASN A CA 1
ATOM 988 C C . ASN A 1 132 ? 0.854 -15.992 -7.591 1.00 98.38 132 ASN A C 1
ATOM 990 O O . ASN A 1 132 ? -0.218 -16.518 -7.881 1.00 98.38 132 ASN A O 1
ATOM 994 N N . ASN A 1 133 ? 1.211 -15.749 -6.329 1.00 98.19 133 ASN A N 1
ATOM 995 C CA . ASN A 1 133 ? 0.396 -16.085 -5.153 1.00 98.19 133 ASN A CA 1
ATOM 996 C C . ASN A 1 133 ? 0.033 -14.848 -4.314 1.00 98.19 133 ASN A C 1
ATOM 998 O O . ASN A 1 133 ? -0.197 -14.962 -3.111 1.00 98.19 133 ASN A O 1
ATOM 1002 N N . GLN A 1 134 ? 0.003 -13.668 -4.936 1.00 98.00 134 GLN A N 1
ATOM 1003 C CA . GLN A 1 134 ? -0.332 -12.425 -4.248 1.00 98.00 134 GLN A CA 1
ATOM 1004 C C . GLN A 1 134 ? -1.712 -12.507 -3.568 1.00 98.00 134 GLN A C 1
ATOM 1006 O O . GLN A 1 134 ? -2.646 -13.084 -4.137 1.00 98.00 134 GLN A O 1
ATOM 1011 N N . PRO A 1 135 ? -1.876 -11.925 -2.369 1.00 98.19 135 PRO A N 1
ATOM 1012 C CA . PRO A 1 135 ? -3.141 -11.979 -1.657 1.00 98.19 135 PRO A CA 1
ATOM 1013 C C . PRO A 1 135 ? -4.196 -11.108 -2.352 1.00 98.19 135 PRO A C 1
ATOM 1015 O O . PRO A 1 135 ? -3.892 -10.075 -2.951 1.00 98.19 135 PRO A O 1
ATOM 1018 N N . ALA A 1 136 ? -5.464 -11.509 -2.252 1.00 98.25 136 ALA A N 1
ATOM 1019 C CA . ALA A 1 136 ? -6.569 -10.742 -2.817 1.00 98.25 136 ALA A CA 1
ATOM 1020 C C . ALA A 1 136 ? -6.739 -9.385 -2.109 1.00 98.25 136 ALA A C 1
ATOM 1022 O O . ALA A 1 136 ? -6.611 -9.289 -0.883 1.00 98.25 136 ALA A O 1
ATOM 1023 N N . THR A 1 137 ? -7.109 -8.348 -2.863 1.00 98.50 137 THR A N 1
ATOM 1024 C CA . THR A 1 137 ? -7.422 -7.007 -2.344 1.00 98.50 137 THR A CA 1
ATOM 1025 C C . THR A 1 137 ? -8.879 -6.624 -2.590 1.00 98.50 137 THR A C 1
ATOM 1027 O O . THR A 1 137 ? -9.619 -7.314 -3.291 1.00 98.50 137 THR A O 1
ATOM 1030 N N . THR A 1 138 ? -9.306 -5.506 -2.002 1.00 98.50 138 THR A N 1
ATOM 1031 C CA . THR A 1 138 ? -10.617 -4.897 -2.255 1.00 98.50 138 THR A CA 1
ATOM 1032 C C . THR A 1 138 ? -10.491 -3.430 -2.655 1.00 98.50 138 THR A C 1
ATOM 1034 O O . THR A 1 138 ? -9.581 -2.727 -2.213 1.00 98.50 138 THR A O 1
ATOM 1037 N N . THR A 1 139 ? -11.436 -2.966 -3.474 1.00 98.44 139 THR A N 1
ATOM 1038 C CA . THR A 1 139 ? -11.584 -1.556 -3.861 1.00 98.44 139 THR A CA 1
ATOM 1039 C C . THR A 1 139 ? -12.439 -0.757 -2.874 1.00 98.44 139 THR A C 1
ATOM 1041 O O . THR A 1 139 ? -12.474 0.472 -2.941 1.00 98.44 139 THR A O 1
ATOM 1044 N N . SER A 1 140 ? -13.119 -1.428 -1.936 1.00 98.50 140 SER A N 1
ATOM 1045 C CA . SER A 1 140 ? -13.903 -0.759 -0.895 1.00 98.50 140 SER A CA 1
ATOM 1046 C C . SER A 1 140 ? -13.005 0.140 -0.051 1.00 98.50 140 SER A C 1
ATOM 1048 O O . SER A 1 140 ? -11.996 -0.324 0.480 1.00 98.50 140 SER A O 1
ATOM 1050 N N . ASN A 1 141 ? -13.386 1.413 0.078 1.00 98.50 141 ASN A N 1
ATOM 1051 C CA . ASN A 1 141 ? -12.645 2.439 0.818 1.00 98.50 141 ASN A CA 1
ATOM 1052 C C . ASN A 1 141 ? -11.186 2.643 0.362 1.00 98.50 141 ASN A C 1
ATOM 1054 O O . ASN A 1 141 ? -10.402 3.218 1.116 1.00 98.50 141 ASN A O 1
ATOM 1058 N N . GLN A 1 142 ? -10.799 2.186 -0.839 1.00 98.56 142 GLN A N 1
ATOM 1059 C CA . GLN A 1 142 ? -9.431 2.376 -1.325 1.00 98.56 142 GLN A CA 1
ATOM 1060 C C . GLN A 1 142 ? -9.064 3.863 -1.376 1.00 98.56 142 GLN A C 1
ATOM 1062 O O . GLN A 1 142 ? -9.896 4.713 -1.700 1.00 98.56 142 GLN A O 1
ATOM 1067 N N . VAL A 1 143 ? -7.799 4.168 -1.108 1.00 98.62 143 VAL A N 1
ATOM 1068 C CA . VAL A 1 143 ? -7.302 5.545 -1.093 1.00 98.62 143 VAL A CA 1
ATOM 1069 C C . VAL A 1 143 ? -6.430 5.786 -2.316 1.00 98.62 143 VAL A C 1
ATOM 1071 O O . VAL A 1 143 ? -5.646 4.925 -2.708 1.00 98.62 143 VAL A O 1
ATOM 1074 N N . THR A 1 144 ? -6.583 6.956 -2.933 1.00 98.12 144 THR A N 1
ATOM 1075 C CA . THR A 1 144 ? -5.767 7.375 -4.078 1.00 98.12 144 THR A CA 1
ATOM 1076 C C . THR A 1 144 ? -4.624 8.259 -3.603 1.00 98.12 144 THR A C 1
ATOM 1078 O O . THR A 1 144 ? -4.846 9.236 -2.890 1.00 98.12 144 THR A O 1
ATOM 1081 N N . LEU A 1 145 ? -3.411 7.934 -4.034 1.00 96.94 145 LEU A N 1
ATOM 1082 C CA . LEU A 1 145 ? -2.238 8.786 -3.932 1.00 96.94 145 LEU A CA 1
ATOM 1083 C C . LEU A 1 145 ? -2.063 9.471 -5.287 1.00 96.94 145 LEU A C 1
ATOM 1085 O O . LEU A 1 145 ? -1.950 8.808 -6.319 1.00 96.94 145 LEU A O 1
ATOM 1089 N N . ALA A 1 146 ? -2.094 10.803 -5.283 1.00 95.25 146 ALA A N 1
ATOM 1090 C CA . ALA A 1 146 ? -1.876 11.595 -6.489 1.00 95.25 146 ALA A CA 1
ATOM 1091 C C . ALA A 1 146 ? -0.457 11.379 -7.039 1.00 95.25 146 ALA A C 1
ATOM 1093 O O . ALA A 1 146 ? 0.442 11.019 -6.289 1.00 95.25 146 ALA A O 1
ATOM 1094 N N . THR A 1 147 ? -0.257 11.637 -8.332 1.00 94.25 147 THR A N 1
ATOM 1095 C CA . THR A 1 147 ? 1.077 11.673 -8.951 1.00 94.25 147 THR A CA 1
ATOM 1096 C C . THR A 1 147 ? 2.004 12.592 -8.158 1.00 94.25 147 THR A C 1
ATOM 1098 O O . THR A 1 147 ? 1.587 13.679 -7.741 1.00 94.25 147 THR A O 1
ATOM 1101 N N . SER A 1 148 ? 3.254 12.175 -7.958 1.00 93.31 148 SER A N 1
ATOM 1102 C CA . SER A 1 148 ? 4.208 13.012 -7.237 1.00 93.31 148 SER A CA 1
ATOM 1103 C C . SER A 1 148 ? 4.579 14.268 -8.035 1.00 93.31 148 SER A C 1
ATOM 1105 O O . SER A 1 148 ? 4.503 14.312 -9.260 1.00 93.31 148 SER A O 1
ATOM 1107 N N . THR A 1 149 ? 5.021 15.308 -7.334 1.00 93.69 149 THR A N 1
ATOM 1108 C CA . THR A 1 149 ? 5.462 16.597 -7.877 1.00 93.69 149 THR A CA 1
ATOM 1109 C C . THR A 1 149 ? 6.967 16.828 -7.705 1.00 93.69 149 THR A C 1
ATOM 1111 O O . THR A 1 149 ? 7.490 17.818 -8.209 1.00 93.69 149 THR A O 1
ATOM 1114 N N . SER A 1 150 ? 7.676 15.950 -6.985 1.00 91.50 150 SER A N 1
ATOM 1115 C CA . SER A 1 150 ? 9.136 15.992 -6.802 1.00 91.50 150 SER A CA 1
ATOM 1116 C C . SER A 1 150 ? 9.700 14.613 -6.467 1.00 91.50 150 SER A C 1
ATOM 1118 O O . SER A 1 150 ? 9.025 13.839 -5.787 1.00 91.50 150 SER A O 1
ATOM 1120 N N . THR A 1 151 ? 10.939 14.322 -6.876 1.00 89.56 151 THR A N 1
ATOM 1121 C CA . THR A 1 151 ? 11.560 12.987 -6.745 1.00 89.56 151 THR A CA 1
ATOM 1122 C C . THR A 1 151 ? 11.733 12.518 -5.301 1.00 89.56 151 THR A C 1
ATOM 1124 O O . THR A 1 151 ? 11.892 11.331 -5.057 1.00 89.56 151 THR A O 1
ATOM 1127 N N . THR A 1 152 ? 11.658 13.437 -4.341 1.00 90.69 152 THR A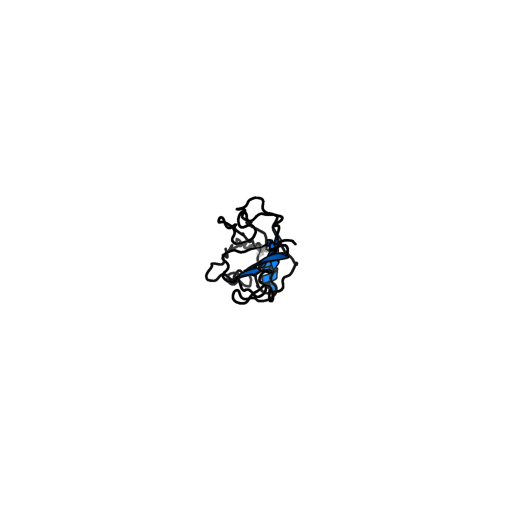 N 1
ATOM 1128 C CA . THR A 1 152 ? 11.781 13.184 -2.901 1.00 90.69 152 THR A CA 1
ATOM 1129 C C . THR A 1 152 ? 10.474 13.446 -2.144 1.00 90.69 152 THR A C 1
ATOM 1131 O O . THR A 1 152 ? 10.486 13.730 -0.946 1.00 90.69 152 THR A O 1
ATOM 1134 N N . GLN A 1 153 ? 9.324 13.404 -2.829 1.00 93.56 153 GLN A N 1
ATOM 1135 C CA . GLN A 1 153 ? 8.040 13.703 -2.198 1.00 93.56 153 GLN A CA 1
ATOM 1136 C C . GLN A 1 153 ? 7.635 12.634 -1.181 1.00 93.56 153 GLN A C 1
ATOM 1138 O O . GLN A 1 153 ? 7.402 11.479 -1.522 1.00 93.56 153 GLN A O 1
ATOM 1143 N N . ASN A 1 154 ? 7.396 13.077 0.050 1.00 95.94 154 ASN A N 1
ATOM 1144 C CA . ASN A 1 154 ? 6.686 12.286 1.046 1.00 95.94 154 ASN A CA 1
ATOM 1145 C C . ASN A 1 154 ? 5.169 12.433 0.861 1.00 95.94 154 ASN A C 1
ATOM 1147 O O . ASN A 1 154 ? 4.660 13.542 0.675 1.00 95.94 154 ASN A O 1
ATOM 1151 N N . TYR A 1 155 ? 4.434 11.337 1.016 1.00 96.00 155 TYR A N 1
ATOM 1152 C CA . TYR A 1 155 ? 2.981 11.348 1.141 1.00 96.00 155 TYR A CA 1
ATOM 1153 C C . TYR A 1 155 ? 2.613 11.225 2.613 1.00 96.00 155 TYR A C 1
ATOM 1155 O O . TYR A 1 155 ? 2.543 10.128 3.156 1.00 96.00 155 TYR A O 1
ATOM 1163 N N . THR A 1 156 ? 2.416 12.353 3.288 1.00 97.44 156 THR A N 1
ATOM 1164 C CA . THR A 1 156 ? 2.155 12.360 4.735 1.00 97.44 156 THR A CA 1
ATOM 1165 C C . THR A 1 156 ? 0.674 12.483 5.048 1.00 97.44 156 THR A C 1
ATOM 1167 O O . THR A 1 156 ? -0.069 13.132 4.314 1.00 97.44 156 THR A O 1
ATOM 1170 N N . ASN A 1 157 ? 0.266 11.929 6.191 1.00 96.88 157 ASN A N 1
ATOM 1171 C CA . ASN A 1 157 ? -1.070 12.121 6.758 1.00 96.88 157 ASN A CA 1
ATOM 1172 C C . ASN A 1 157 ? -2.223 11.681 5.838 1.00 96.88 157 ASN A C 1
ATOM 1174 O O . ASN A 1 157 ? -3.312 12.253 5.914 1.00 96.88 157 ASN A O 1
ATOM 1178 N N . ILE A 1 158 ? -1.993 10.671 4.997 1.00 98.12 158 ILE A N 1
ATOM 1179 C CA . ILE A 1 158 ? -3.023 10.073 4.150 1.00 98.12 158 ILE A CA 1
ATOM 1180 C C . ILE A 1 158 ? -4.084 9.459 5.067 1.00 98.12 158 ILE A C 1
ATOM 1182 O O . ILE A 1 158 ? -3.763 8.603 5.893 1.00 98.12 158 ILE A O 1
ATOM 1186 N N . ASP A 1 159 ? -5.336 9.897 4.936 1.00 98.50 159 ASP A N 1
ATOM 1187 C CA . ASP A 1 159 ? -6.449 9.365 5.722 1.00 98.50 159 ASP A CA 1
ATOM 1188 C C . ASP A 1 159 ? -6.780 7.936 5.278 1.00 98.50 159 ASP A C 1
ATOM 1190 O O . ASP A 1 159 ? -7.138 7.692 4.127 1.00 98.50 159 ASP A O 1
ATOM 1194 N N . VAL A 1 160 ? -6.649 6.995 6.211 1.00 98.56 160 VAL A N 1
ATOM 1195 C CA . VAL A 1 160 ? -6.961 5.571 6.030 1.00 98.56 160 VAL A CA 1
ATOM 1196 C C . VAL A 1 160 ? -7.963 5.089 7.078 1.00 98.56 160 VAL A C 1
ATOM 1198 O O . VAL A 1 160 ? -8.072 3.890 7.334 1.00 98.56 160 VAL A O 1
ATOM 1201 N N . THR A 1 161 ? -8.712 6.008 7.697 1.00 98.38 161 THR A N 1
ATOM 1202 C CA . THR A 1 161 ? -9.623 5.716 8.813 1.00 98.38 161 THR A CA 1
ATOM 1203 C C . THR A 1 161 ? -10.619 4.615 8.456 1.00 98.38 161 THR A C 1
ATOM 1205 O O . THR A 1 161 ? -10.713 3.622 9.177 1.00 98.38 161 THR A O 1
ATOM 1208 N N . SER A 1 162 ? -11.295 4.721 7.307 1.00 98.56 162 SER A N 1
ATOM 1209 C CA . SER A 1 162 ? -12.245 3.696 6.852 1.00 98.56 162 SER A CA 1
ATOM 1210 C C . SER A 1 162 ? -11.584 2.338 6.602 1.00 98.56 162 SER A C 1
ATOM 1212 O O . SER A 1 162 ? -12.153 1.309 6.953 1.00 98.56 162 SER A O 1
ATOM 1214 N N . LEU A 1 163 ? -10.362 2.313 6.060 1.00 98.50 163 LEU A N 1
ATOM 1215 C CA . LEU A 1 163 ? -9.632 1.064 5.822 1.00 98.50 163 LEU A CA 1
ATOM 1216 C C . LEU A 1 163 ? -9.250 0.374 7.137 1.00 98.50 163 LEU A C 1
ATOM 1218 O O . LEU A 1 163 ? -9.392 -0.842 7.253 1.00 98.50 163 LEU A O 1
ATOM 1222 N N . ILE A 1 164 ? -8.804 1.134 8.141 1.00 97.88 164 ILE A N 1
ATOM 1223 C CA . ILE A 1 164 ? -8.474 0.593 9.465 1.00 97.88 164 ILE A CA 1
ATOM 1224 C C . ILE A 1 164 ? -9.729 0.095 10.188 1.00 97.88 164 ILE A C 1
ATOM 1226 O O . ILE A 1 164 ? -9.694 -0.973 10.801 1.00 97.88 164 ILE A O 1
ATOM 1230 N N . LEU A 1 165 ? -10.851 0.815 10.086 1.00 97.44 165 LEU A N 1
ATOM 1231 C CA . LEU A 1 165 ? -12.137 0.349 10.612 1.00 97.44 165 LEU A CA 1
ATOM 1232 C C . LEU A 1 165 ? -12.558 -0.973 9.953 1.00 97.44 165 LEU A C 1
ATOM 1234 O O . LEU A 1 165 ? -12.900 -1.922 10.659 1.00 97.44 165 LEU A O 1
ATOM 1238 N N . ASP A 1 166 ? -12.426 -1.091 8.630 1.00 97.75 166 ASP A N 1
ATOM 1239 C CA . ASP A 1 166 ? -12.705 -2.344 7.925 1.00 97.75 166 ASP A CA 1
ATOM 1240 C C . ASP A 1 166 ? -11.796 -3.493 8.395 1.00 97.75 166 ASP A C 1
ATOM 1242 O O . ASP A 1 166 ? -12.266 -4.624 8.537 1.00 97.75 166 ASP A O 1
ATOM 1246 N N . MET A 1 167 ? -10.507 -3.234 8.648 1.00 97.06 167 MET A N 1
ATOM 1247 C CA . MET A 1 167 ? -9.558 -4.239 9.154 1.00 97.06 167 MET A CA 1
ATOM 1248 C C . MET A 1 167 ? -9.899 -4.708 10.572 1.00 97.06 167 MET A C 1
ATOM 1250 O O . MET A 1 167 ? -9.672 -5.869 10.911 1.00 97.06 167 MET A O 1
ATOM 1254 N N . ARG A 1 168 ? -10.477 -3.838 11.408 1.00 94.75 168 ARG A N 1
ATOM 1255 C CA . ARG A 1 168 ? -10.940 -4.215 12.753 1.00 94.75 168 ARG A CA 1
ATOM 1256 C C . ARG A 1 168 ? -12.113 -5.185 12.709 1.00 94.75 168 ARG A C 1
ATOM 1258 O O . ARG A 1 168 ? -12.205 -6.052 13.571 1.00 94.75 168 ARG A O 1
ATOM 1265 N N . THR A 1 169 ? -12.984 -5.052 11.714 1.00 94.69 169 THR A N 1
ATOM 1266 C CA . THR A 1 169 ? -14.150 -5.926 11.547 1.00 94.69 169 THR A CA 1
ATOM 1267 C C . THR A 1 169 ? -13.813 -7.219 10.809 1.00 94.69 169 THR A C 1
ATOM 1269 O O . THR A 1 169 ? -14.313 -8.277 11.177 1.00 94.69 169 THR A O 1
ATOM 1272 N N . ASN A 1 170 ? -12.973 -7.148 9.774 1.00 96.06 170 ASN A N 1
ATOM 1273 C CA . ASN A 1 170 ? -12.776 -8.249 8.822 1.00 96.06 170 ASN A CA 1
ATOM 1274 C C . ASN A 1 170 ? -11.426 -8.974 8.966 1.00 96.06 170 ASN A C 1
ATOM 1276 O O . ASN A 1 170 ? -11.149 -9.907 8.213 1.00 96.06 170 ASN A O 1
ATOM 1280 N N . GLY A 1 171 ? -10.581 -8.542 9.902 1.00 96.31 171 GLY A N 1
ATOM 1281 C CA . GLY A 1 171 ? -9.198 -8.995 10.030 1.00 96.31 171 GLY A CA 1
ATOM 1282 C C . GLY A 1 171 ? -8.206 -8.049 9.347 1.00 96.31 171 GLY A C 1
ATOM 1283 O O . GLY A 1 171 ? -8.495 -7.420 8.325 1.00 96.31 171 GLY A O 1
ATOM 1284 N N . ASN A 1 172 ? -7.018 -7.942 9.944 1.00 96.88 172 ASN A N 1
ATOM 1285 C CA . ASN A 1 172 ? -5.936 -7.082 9.478 1.00 96.88 172 ASN A CA 1
ATOM 1286 C C . ASN A 1 172 ? -4.893 -7.890 8.695 1.00 96.88 172 ASN A C 1
ATOM 1288 O O . ASN A 1 172 ? -4.099 -8.623 9.287 1.00 96.88 172 ASN A O 1
ATOM 1292 N N . TYR A 1 173 ? -4.860 -7.681 7.381 1.00 97.88 173 TYR A N 1
ATOM 1293 C CA . TYR A 1 173 ? -3.849 -8.245 6.483 1.00 97.88 173 TYR A CA 1
ATOM 1294 C C . TYR A 1 173 ? -2.975 -7.163 5.832 1.00 97.88 173 TYR A C 1
ATOM 1296 O O . TYR A 1 173 ? -2.193 -7.460 4.937 1.00 97.88 173 TYR A O 1
ATOM 1304 N N . GLY A 1 174 ? -3.078 -5.913 6.291 1.00 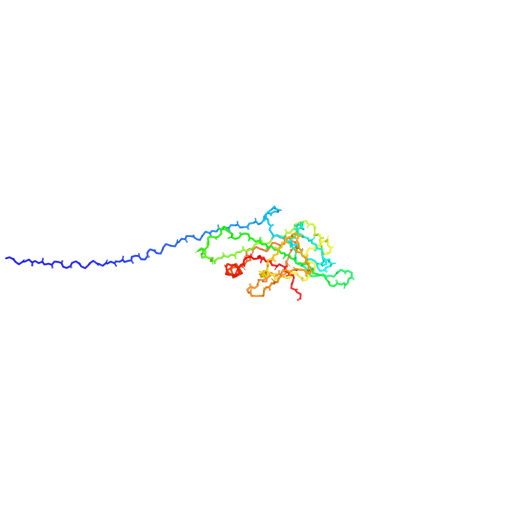97.75 174 GLY A N 1
ATOM 1305 C CA . GLY A 1 174 ? -2.304 -4.799 5.758 1.00 97.75 174 GLY A CA 1
ATOM 1306 C C . GLY A 1 174 ? -2.829 -4.229 4.440 1.00 97.75 174 GLY A C 1
ATOM 1307 O O . GLY A 1 174 ? -3.989 -4.411 4.052 1.00 97.75 174 GLY A O 1
ATOM 1308 N N . PHE A 1 175 ? -1.954 -3.489 3.776 1.00 98.44 175 PHE A N 1
ATOM 1309 C CA . PHE A 1 175 ? -2.223 -2.722 2.577 1.00 98.44 175 PHE A CA 1
ATOM 1310 C C . PHE A 1 175 ? -1.394 -3.224 1.403 1.00 98.44 175 PHE A C 1
ATOM 1312 O O . PHE A 1 175 ? -0.257 -3.656 1.576 1.00 98.44 175 PHE A O 1
ATOM 1319 N N . LEU A 1 176 ? -1.959 -3.090 0.209 1.00 98.56 176 LEU A N 1
ATOM 1320 C CA . LEU A 1 176 ? -1.249 -3.209 -1.052 1.00 98.56 176 LEU A CA 1
ATOM 1321 C C . LEU A 1 176 ? -1.186 -1.829 -1.710 1.00 98.56 176 LEU A C 1
ATOM 1323 O O . LEU A 1 176 ? -2.219 -1.196 -1.942 1.00 98.56 176 LEU A O 1
ATOM 1327 N N . LEU A 1 177 ? 0.030 -1.380 -1.999 1.00 98.19 177 LEU A N 1
ATOM 1328 C CA . LEU A 1 177 ? 0.335 -0.194 -2.780 1.00 98.19 177 LEU A CA 1
ATOM 1329 C C . LEU A 1 177 ? 0.537 -0.620 -4.240 1.00 98.19 177 LEU A C 1
ATOM 1331 O O . LEU A 1 177 ? 1.384 -1.465 -4.533 1.00 98.19 177 LEU A O 1
ATOM 1335 N N . LYS A 1 178 ? -0.241 -0.056 -5.168 1.00 96.69 178 LYS A N 1
ATOM 1336 C CA . LYS A 1 178 ? -0.098 -0.334 -6.607 1.00 96.69 178 LYS A CA 1
ATOM 1337 C C . LYS A 1 178 ? -0.286 0.912 -7.458 1.00 96.69 178 LYS A C 1
ATOM 1339 O O . LYS A 1 178 ? -1.105 1.756 -7.116 1.00 96.69 178 LYS A O 1
ATOM 1344 N N . ALA A 1 179 ? 0.417 0.992 -8.584 1.00 94.94 179 ALA A N 1
ATOM 1345 C CA . ALA A 1 179 ? 0.192 2.045 -9.569 1.00 94.94 179 ALA A CA 1
ATOM 1346 C C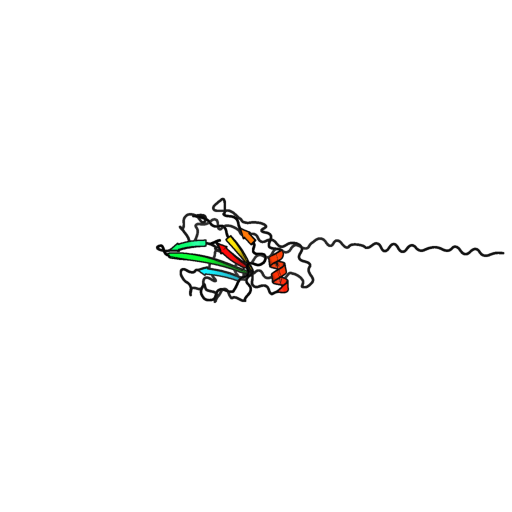 . ALA A 1 179 ? -1.237 1.969 -10.137 1.00 94.94 179 ALA A C 1
ATOM 1348 O O . ALA A 1 179 ? -1.835 0.889 -10.180 1.00 94.94 179 ALA A O 1
ATOM 1349 N N . ILE A 1 180 ? -1.777 3.117 -10.543 1.00 93.75 180 ILE A N 1
ATOM 1350 C CA . ILE A 1 180 ? -3.011 3.197 -11.326 1.00 93.75 180 ILE A CA 1
ATOM 1351 C C . ILE A 1 180 ? -2.650 2.878 -12.777 1.00 93.75 180 ILE A C 1
ATOM 1353 O O . ILE A 1 180 ? -1.906 3.630 -13.406 1.00 93.75 180 ILE A O 1
ATOM 1357 N N . ASP A 1 181 ? -3.156 1.747 -13.260 1.00 75.44 181 ASP A N 1
ATOM 1358 C CA . ASP A 1 181 ? -2.947 1.180 -14.591 1.00 75.44 181 ASP A CA 1
ATOM 1359 C C . ASP A 1 181 ? -4.230 1.173 -15.439 1.00 75.44 181 ASP A C 1
ATOM 1361 O O . ASP A 1 181 ? -5.325 0.944 -14.872 1.00 75.44 181 ASP A O 1
#

Foldseek 3Di:
DDDDDDDDDDPPPPPPPPPPPDDDDDDWDADLPRWFKFKAKPVCQQDAGLNPPDADADWAADVNHIMTMKMFTFTDPVVPDLPDDQPFDFDKAWADPDQDPDDPSHFPQPPFFKKKKWFFQDADGSVRDYNVRHTDTDPVQIFIDGRDPDRGDMDTGGTCSVVVVVCSVRNTRGIMIYGDD

Radius of gyration: 24.74 Å; chains: 1; bounding box: 69×41×92 Å

Sequence (181 aa):
MKQFYLISTLLLLFQIISNAQSPVCITLQPDGATGQDAVIASFYPGGNFGDYTELDAHAWTSGGNPSNLRGLIKFDLSGIPSNAVITSAKISLYAVTTAPLNGNLVDPMFGANAAYLQRITADWSPSTVTWNNQPATTTSNQVTLATSTSTTQNYTNIDVTSLILDMRTNGNYGFLLKAID

Secondary structure (DSSP, 8-state):
-PPPP---------------PPPPP------TTT-EEEEEETTSTT--BTT-SS---EEEEETTEEEEEEEEEE---TTS-TT------EEEE----SPPSSTTSS-TTSS---EEEEEE-S---TTT--STTPPPEEEEEEEEEPPPSSTT--EEEEE-HHHHHHHHHH----EEEEE--

pLDDT: mean 87.63, std 15.44, range [31.27, 98.75]